Protein AF-A0A8T4RM97-F1 (afdb_monomer)

Mean predicted aligned error: 15.28 Å

Sequence (96 aa):
MTFPFFDRKAQELSLNVIIIAALGLIVLVIVVLIFMRESGDTSDTLNSCYTQAGQCYDGEFPMSCPNGTSYLYGGNCPDNTEGANQICCISLEKKN

Structure (mmCIF, N/CA/C/O backbone):
data_AF-A0A8T4RM97-F1
#
_entry.id   AF-A0A8T4RM97-F1
#
loop_
_atom_site.group_PDB
_atom_site.id
_atom_site.type_symbol
_atom_site.label_atom_id
_atom_site.label_alt_id
_atom_site.label_comp_id
_atom_site.label_asym_id
_atom_site.label_entity_id
_atom_site.label_seq_id
_atom_site.pdbx_PDB_ins_code
_atom_site.Cartn_x
_atom_site.Cartn_y
_atom_site.Cartn_z
_atom_site.occupancy
_atom_site.B_iso_or_equiv
_atom_site.auth_seq_id
_atom_site.auth_comp_id
_atom_site.auth_asym_id
_atom_site.auth_atom_id
_atom_site.pdbx_PDB_model_num
ATOM 1 N N . MET A 1 1 ? -38.802 30.349 31.477 1.00 49.12 1 MET A N 1
ATOM 2 C CA . MET A 1 1 ? -39.487 29.102 31.065 1.00 49.12 1 MET A CA 1
ATOM 3 C C . MET A 1 1 ? -39.018 28.837 29.646 1.00 49.12 1 MET A C 1
ATOM 5 O O . MET A 1 1 ? -39.199 29.716 28.827 1.00 49.12 1 MET A O 1
ATOM 9 N N . THR A 1 2 ? -38.248 27.800 29.326 1.00 38.19 2 THR A N 1
ATOM 10 C CA . THR A 1 2 ? -38.448 26.390 29.680 1.00 38.19 2 THR A CA 1
ATOM 11 C C . THR A 1 2 ? -37.116 25.649 29.492 1.00 38.19 2 THR A C 1
ATOM 13 O O . THR A 1 2 ? -36.504 25.758 28.436 1.00 38.19 2 THR A O 1
ATOM 16 N N . PHE A 1 3 ? -36.657 24.930 30.519 1.00 56.31 3 PHE A N 1
ATOM 17 C CA . PHE A 1 3 ? -35.528 23.995 30.437 1.00 56.31 3 PHE A CA 1
ATOM 18 C C . PHE A 1 3 ? -36.030 22.653 29.880 1.00 56.31 3 PHE A C 1
ATOM 20 O O . PHE A 1 3 ? -37.071 22.188 30.353 1.00 56.31 3 PHE A O 1
ATOM 27 N N . PRO A 1 4 ? -35.332 21.994 28.936 1.00 60.03 4 PRO A N 1
ATOM 28 C CA . PRO A 1 4 ? -35.694 20.644 28.538 1.00 60.03 4 PRO A CA 1
ATOM 29 C C . PRO A 1 4 ? -35.227 19.666 29.622 1.00 60.03 4 PRO A C 1
ATOM 31 O O . PRO A 1 4 ? -34.045 19.359 29.767 1.00 60.03 4 PRO A O 1
ATOM 34 N N . PHE A 1 5 ? -36.194 19.207 30.408 1.00 55.69 5 PHE A N 1
ATOM 35 C CA . PHE A 1 5 ? -36.110 18.009 31.229 1.00 55.69 5 PHE A CA 1
ATOM 36 C C . PHE A 1 5 ? -35.907 16.806 30.292 1.00 55.69 5 PHE A C 1
ATOM 38 O O . PHE A 1 5 ? -36.832 16.394 29.596 1.00 55.69 5 PHE A O 1
ATOM 45 N N . PHE A 1 6 ? -34.689 16.267 30.241 1.00 58.66 6 PHE A N 1
ATOM 46 C CA . PHE A 1 6 ? -34.430 14.959 29.643 1.00 58.66 6 PHE A CA 1
ATOM 47 C C . PHE A 1 6 ? -34.803 13.900 30.687 1.00 58.66 6 PHE A C 1
ATOM 49 O O . PHE A 1 6 ? -34.156 13.773 31.728 1.00 58.66 6 PHE A O 1
ATOM 56 N N . ASP A 1 7 ? -35.914 13.213 30.442 1.00 55.03 7 ASP A N 1
ATOM 57 C CA . ASP A 1 7 ? -36.536 12.263 31.359 1.00 55.03 7 ASP A CA 1
ATOM 58 C C . ASP A 1 7 ? -35.610 11.064 31.638 1.00 55.03 7 ASP A C 1
ATOM 60 O O . ASP A 1 7 ? -35.165 10.345 30.740 1.00 55.03 7 ASP A O 1
ATOM 64 N N . ARG A 1 8 ? -35.316 10.836 32.919 1.00 56.09 8 ARG A N 1
ATOM 65 C CA . ARG A 1 8 ? -34.364 9.841 33.437 1.00 56.09 8 ARG A CA 1
ATOM 66 C C . ARG A 1 8 ? -34.951 8.417 33.468 1.00 56.09 8 ARG A C 1
ATOM 68 O O . ARG A 1 8 ? -34.803 7.710 34.462 1.00 56.09 8 ARG A O 1
ATOM 75 N N . LYS A 1 9 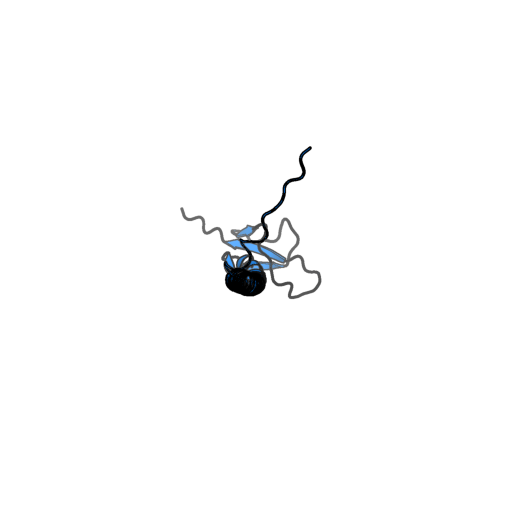? -35.653 8.008 32.404 1.00 51.62 9 LYS A N 1
ATOM 76 C CA . LYS A 1 9 ? -36.347 6.703 32.298 1.00 51.62 9 LYS A CA 1
ATOM 77 C C . LYS A 1 9 ? -36.032 5.897 31.028 1.00 51.62 9 LYS A C 1
ATOM 79 O O . LYS A 1 9 ? -36.628 4.850 30.814 1.00 51.62 9 LYS A O 1
ATOM 84 N N . ALA A 1 10 ? -35.049 6.320 30.231 1.00 56.06 10 ALA A N 1
ATOM 85 C CA . ALA A 1 10 ? -34.541 5.578 29.067 1.00 56.06 10 ALA A CA 1
ATOM 86 C C . ALA A 1 10 ? -33.185 4.874 29.325 1.00 56.06 10 ALA A C 1
ATOM 88 O O . ALA A 1 10 ? -32.458 4.561 28.389 1.00 56.06 10 ALA A O 1
ATOM 89 N N . GLN A 1 11 ? -32.810 4.651 30.591 1.00 53.62 11 GLN A N 1
ATOM 90 C CA . GLN A 1 11 ? -31.449 4.252 30.990 1.00 53.62 11 GLN A CA 1
ATOM 91 C C . GLN A 1 11 ? -31.235 2.729 31.133 1.00 53.62 11 GLN A C 1
ATOM 93 O O . GLN A 1 11 ? -30.230 2.309 31.691 1.00 53.62 11 GLN A O 1
ATOM 98 N N . GLU A 1 12 ? -32.145 1.887 30.635 1.00 58.47 12 GLU A N 1
ATOM 99 C CA . GLU A 1 12 ? -31.980 0.418 30.686 1.00 58.47 12 GLU A CA 1
ATOM 100 C C . GLU A 1 12 ? -32.021 -0.263 29.312 1.00 58.47 12 GLU A C 1
ATOM 102 O O . GLU A 1 12 ? -31.689 -1.440 29.193 1.00 58.47 12 GLU A O 1
ATOM 107 N N . LEU A 1 13 ? -32.288 0.487 28.235 1.00 57.47 13 LEU A N 1
ATOM 108 C CA . LEU A 1 13 ? -32.126 0.025 26.850 1.00 57.47 13 LEU A CA 1
ATOM 109 C C . LEU A 1 13 ? -30.660 0.089 26.387 1.00 57.47 13 LEU A C 1
ATOM 111 O O . LEU A 1 13 ? -30.325 0.515 25.289 1.00 57.47 13 LEU A O 1
ATOM 115 N N . SER A 1 14 ? -29.808 -0.515 27.213 1.00 63.09 14 SER A N 1
ATOM 116 C CA . SER A 1 14 ? -28.626 -1.271 26.807 1.00 63.09 14 SER A CA 1
ATOM 117 C C . SER A 1 14 ? -27.281 -0.541 26.778 1.00 63.09 14 SER A C 1
ATOM 119 O O . SER A 1 14 ? -26.669 -0.268 25.746 1.00 63.09 14 SER A O 1
ATOM 121 N N . LEU A 1 15 ? -26.706 -0.442 27.977 1.00 82.12 15 LEU A N 1
ATOM 122 C CA . LEU A 1 15 ? -25.253 -0.476 28.170 1.00 82.12 15 LEU A CA 1
ATOM 123 C C . LEU A 1 15 ? -24.608 -1.573 27.280 1.00 82.12 15 LEU A C 1
ATOM 125 O O . LEU A 1 15 ? -23.577 -1.338 26.657 1.00 82.12 15 LEU A O 1
ATOM 129 N N . ASN A 1 16 ? -25.285 -2.717 27.099 1.00 86.56 16 ASN A N 1
ATOM 130 C CA . ASN A 1 16 ? -24.875 -3.774 26.168 1.00 86.56 16 ASN A CA 1
ATOM 131 C C . ASN A 1 16 ? -24.756 -3.334 24.698 1.00 86.56 16 ASN A C 1
ATOM 133 O O . ASN A 1 16 ? -23.796 -3.739 24.052 1.00 86.56 16 ASN A O 1
ATOM 137 N N . VAL A 1 17 ? -25.657 -2.514 24.143 1.00 90.12 17 VAL A N 1
ATOM 138 C CA . VAL A 1 17 ? -25.513 -2.065 22.741 1.00 90.12 17 VAL A CA 1
ATOM 139 C C . VAL A 1 17 ? -24.331 -1.121 22.596 1.00 90.12 17 VAL A C 1
ATOM 141 O O . VAL A 1 17 ? -23.604 -1.222 21.614 1.00 90.12 17 VAL A O 1
ATOM 144 N N . ILE A 1 18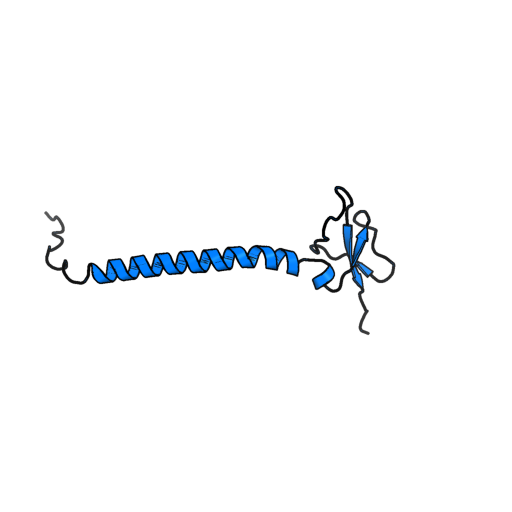 ? -24.080 -0.264 23.589 1.00 90.25 18 ILE A N 1
ATOM 145 C CA . ILE A 1 18 ? -22.894 0.603 23.595 1.00 90.25 18 ILE A CA 1
ATOM 146 C C . ILE A 1 18 ? -21.617 -0.251 23.614 1.00 90.25 18 ILE A C 1
ATOM 148 O O . ILE A 1 18 ? -20.697 0.015 22.843 1.00 90.25 18 ILE A O 1
ATOM 152 N N . ILE A 1 19 ? -21.579 -1.313 24.430 1.00 93.75 19 ILE A N 1
ATOM 153 C CA . ILE A 1 19 ? -20.451 -2.257 24.467 1.00 93.75 19 ILE A CA 1
ATOM 154 C C . ILE A 1 19 ? -20.272 -2.951 23.112 1.00 93.75 19 ILE A C 1
ATOM 156 O O . ILE A 1 19 ? -19.163 -2.983 22.586 1.00 93.75 19 ILE A O 1
ATOM 160 N N . ILE A 1 20 ? -21.346 -3.485 22.523 1.00 93.81 20 ILE A N 1
ATOM 161 C CA . ILE A 1 20 ? -21.279 -4.202 21.241 1.00 93.81 20 ILE A CA 1
ATOM 162 C C . ILE A 1 20 ? -20.838 -3.257 20.114 1.00 93.81 20 ILE A C 1
ATOM 164 O O . ILE A 1 20 ? -20.000 -3.634 19.296 1.00 93.81 20 ILE A O 1
ATOM 168 N N . ALA A 1 21 ? -21.337 -2.018 20.097 1.00 94.19 21 ALA A N 1
ATOM 169 C CA . ALA A 1 21 ? -20.925 -1.000 19.135 1.00 94.19 21 ALA A CA 1
ATOM 170 C C . ALA A 1 21 ? -19.439 -0.635 19.289 1.00 94.19 21 ALA A C 1
ATOM 172 O O . ALA A 1 21 ? -18.723 -0.552 18.292 1.00 94.19 21 ALA A O 1
ATOM 173 N N . ALA A 1 22 ? -18.955 -0.478 20.527 1.00 96.00 22 ALA A N 1
ATOM 174 C CA . ALA A 1 22 ? -17.548 -0.196 20.802 1.00 96.00 22 ALA A CA 1
ATOM 175 C C . ALA A 1 22 ? -16.632 -1.357 20.377 1.00 96.00 22 ALA A C 1
ATOM 177 O O . ALA A 1 22 ? -15.617 -1.130 19.718 1.00 96.00 22 ALA A O 1
ATOM 178 N N . LEU A 1 23 ? -17.008 -2.602 20.690 1.00 96.69 23 LEU A N 1
ATOM 179 C CA . LEU A 1 23 ? -16.265 -3.793 20.266 1.00 96.69 23 LEU A CA 1
ATOM 180 C C . LEU A 1 23 ? -16.250 -3.940 18.739 1.00 96.69 23 LEU A C 1
ATOM 182 O O . LEU A 1 23 ? -15.198 -4.211 18.163 1.00 96.69 23 LEU A O 1
ATOM 186 N N . GLY A 1 24 ? -17.385 -3.703 18.075 1.00 97.62 24 GLY A N 1
ATOM 187 C CA . GLY A 1 24 ? -17.477 -3.733 16.615 1.00 97.62 24 GLY A CA 1
ATOM 188 C C . GLY A 1 24 ? -16.572 -2.695 15.947 1.00 97.62 24 GLY A C 1
ATOM 189 O O . GLY A 1 24 ? -15.880 -3.011 14.979 1.00 97.62 24 GLY A O 1
ATOM 190 N N . LEU A 1 25 ? -16.513 -1.481 16.502 1.00 97.06 25 LEU A N 1
ATOM 191 C CA . LEU A 1 25 ? -15.649 -0.416 15.993 1.00 97.06 25 LEU A CA 1
ATOM 192 C C . LEU A 1 25 ? -14.164 -0.788 16.131 1.00 97.06 25 LEU A C 1
ATOM 194 O O . LEU A 1 25 ? -13.408 -0.625 15.175 1.00 97.06 25 LEU A O 1
ATOM 198 N N . ILE A 1 26 ? -13.751 -1.356 17.270 1.00 97.56 26 ILE A N 1
ATOM 199 C CA . ILE A 1 26 ? -12.362 -1.79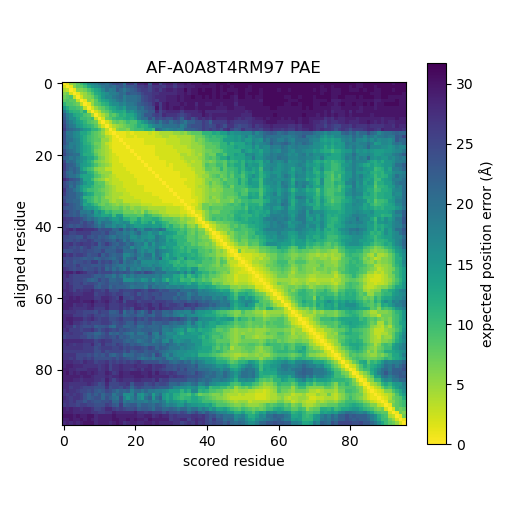8 17.489 1.00 97.56 26 ILE A CA 1
ATOM 200 C C . ILE A 1 26 ? -11.950 -2.858 16.462 1.00 97.56 26 ILE A C 1
ATOM 202 O O . ILE A 1 26 ? -10.888 -2.741 15.850 1.00 97.56 26 ILE A O 1
ATOM 206 N N . VAL A 1 27 ? -12.791 -3.874 16.240 1.00 97.31 27 VAL A N 1
ATOM 207 C CA . VAL A 1 27 ? -12.497 -4.936 15.266 1.00 97.31 27 VAL A CA 1
ATOM 208 C C . VAL A 1 27 ? -12.375 -4.361 13.855 1.00 97.31 27 VAL A C 1
ATOM 210 O O . VAL A 1 27 ? -11.433 -4.702 13.143 1.00 97.31 27 VAL A O 1
ATOM 213 N N . LEU A 1 28 ? -13.267 -3.444 13.467 1.00 96.62 28 LEU A N 1
ATOM 214 C CA . LEU A 1 28 ? -13.209 -2.785 12.161 1.00 96.62 28 LEU A CA 1
ATOM 215 C C . LEU A 1 28 ? -11.889 -2.032 11.966 1.00 96.62 28 LEU A C 1
ATOM 217 O O . LEU A 1 28 ? -11.255 -2.179 10.923 1.00 96.62 28 LEU A O 1
ATOM 221 N N . VAL A 1 29 ? -11.441 -1.275 12.973 1.00 96.69 29 VAL A N 1
ATOM 222 C CA . VAL A 1 29 ? -10.158 -0.555 12.914 1.00 96.69 29 VAL A CA 1
ATOM 223 C C . VAL A 1 29 ? -8.994 -1.525 12.718 1.00 96.69 29 VAL A C 1
ATOM 225 O O . VAL A 1 29 ? -8.142 -1.284 11.867 1.00 96.69 29 VAL A O 1
ATOM 228 N N . ILE A 1 30 ? -8.966 -2.642 13.449 1.00 96.31 30 ILE A N 1
ATOM 229 C CA . ILE A 1 30 ? -7.902 -3.649 13.319 1.00 96.31 30 ILE A CA 1
ATOM 230 C C . ILE A 1 30 ? -7.879 -4.240 11.903 1.00 96.31 30 ILE A C 1
ATOM 232 O O . ILE A 1 30 ? -6.812 -4.335 11.301 1.00 96.31 30 ILE A O 1
ATOM 236 N N . VAL A 1 31 ? -9.043 -4.589 11.350 1.00 95.19 31 VAL A N 1
ATOM 237 C CA . VAL A 1 31 ? -9.156 -5.139 9.990 1.00 95.19 31 VAL A CA 1
ATOM 238 C C . VAL A 1 31 ? -8.654 -4.138 8.947 1.00 95.19 31 VAL A C 1
ATOM 240 O O . VAL A 1 31 ? -7.867 -4.503 8.075 1.00 95.19 31 VAL A O 1
ATOM 243 N N . VAL A 1 32 ? -9.041 -2.864 9.064 1.00 93.81 32 VAL A N 1
ATOM 244 C CA . VAL A 1 32 ? -8.560 -1.799 8.169 1.00 93.81 32 VAL A CA 1
ATOM 245 C C . VAL A 1 32 ? -7.041 -1.644 8.262 1.00 93.81 32 VAL A C 1
ATOM 247 O O . VAL A 1 32 ? -6.381 -1.550 7.231 1.00 93.81 32 VAL A O 1
ATOM 250 N N . LEU A 1 33 ? -6.467 -1.671 9.468 1.00 91.81 33 LEU A N 1
ATOM 251 C CA . LEU A 1 33 ? -5.017 -1.561 9.654 1.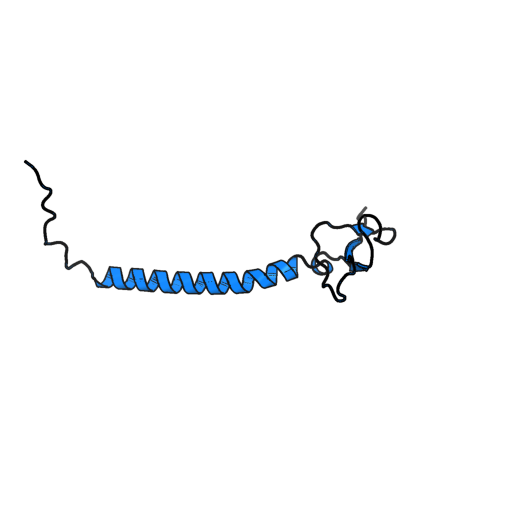00 91.81 33 LEU A CA 1
ATOM 252 C C . LEU A 1 33 ? -4.247 -2.744 9.052 1.00 91.81 33 LEU A C 1
ATOM 254 O O . LEU A 1 33 ? -3.157 -2.541 8.520 1.00 91.81 33 LEU A O 1
ATOM 258 N N . ILE A 1 34 ? -4.792 -3.963 9.115 1.00 90.19 34 ILE A N 1
ATOM 259 C CA . ILE A 1 34 ? -4.183 -5.141 8.476 1.00 90.19 34 ILE A CA 1
ATOM 260 C C . ILE A 1 34 ? -4.181 -4.964 6.954 1.00 90.19 34 ILE A C 1
ATOM 262 O O . ILE A 1 34 ? -3.127 -5.074 6.330 1.00 90.19 34 ILE A O 1
ATOM 266 N N . PHE A 1 35 ? -5.324 -4.603 6.364 1.00 87.31 35 PHE A N 1
ATOM 267 C CA . PHE A 1 35 ? 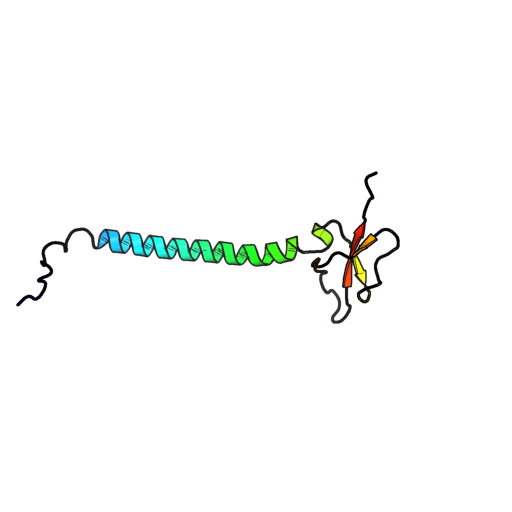-5.412 -4.399 4.916 1.00 87.31 35 PHE A CA 1
ATOM 268 C C . PHE A 1 35 ? -4.558 -3.228 4.422 1.00 87.31 35 PHE A C 1
ATOM 270 O O . PHE A 1 35 ? -3.954 -3.323 3.354 1.00 87.31 35 PHE A O 1
ATOM 277 N N . MET A 1 36 ? -4.454 -2.143 5.196 1.00 83.75 36 MET A N 1
ATOM 278 C CA . MET A 1 36 ? -3.574 -1.019 4.865 1.00 83.75 36 MET A CA 1
ATOM 279 C C . MET A 1 36 ? -2.097 -1.424 4.841 1.00 83.75 36 MET A C 1
ATOM 281 O O . MET A 1 36 ? -1.358 -0.934 3.991 1.00 83.75 36 MET A O 1
ATOM 285 N N . ARG A 1 37 ? -1.663 -2.322 5.736 1.00 76.69 37 ARG A N 1
ATOM 286 C CA . ARG A 1 37 ? -0.275 -2.810 5.757 1.00 76.69 37 ARG A CA 1
ATOM 287 C C . ARG A 1 37 ? 0.063 -3.655 4.533 1.00 76.69 37 ARG A C 1
ATOM 289 O O . ARG A 1 37 ? 1.116 -3.454 3.948 1.00 76.69 37 ARG A O 1
ATOM 296 N N . GLU A 1 38 ? -0.829 -4.554 4.131 1.00 71.69 38 GLU A N 1
ATOM 297 C CA . GLU A 1 38 ? -0.592 -5.445 2.985 1.00 71.69 38 GLU A CA 1
ATOM 298 C C . GLU A 1 38 ? -0.724 -4.724 1.628 1.00 71.69 38 GLU A C 1
ATOM 300 O O . GLU A 1 38 ? -0.035 -5.048 0.658 1.00 71.69 38 GLU A O 1
ATOM 305 N N . SER A 1 39 ? -1.570 -3.690 1.562 1.00 62.59 39 SER A N 1
ATOM 306 C CA . SER A 1 39 ? -1.769 -2.910 0.333 1.00 62.59 39 SER A CA 1
ATOM 307 C C . SER A 1 39 ? -0.547 -2.065 -0.049 1.00 62.59 39 SER A C 1
ATOM 309 O O . SER A 1 39 ? -0.338 -1.840 -1.238 1.00 62.59 39 SER A O 1
ATOM 311 N N . GLY A 1 40 ? 0.264 -1.628 0.925 1.00 62.75 40 GLY A N 1
ATOM 312 C CA . GLY A 1 40 ? 1.475 -0.835 0.672 1.00 62.75 40 GLY A CA 1
ATOM 313 C C . GLY A 1 40 ? 2.519 -1.590 -0.157 1.00 62.75 40 GLY A C 1
ATOM 314 O O . GLY A 1 40 ? 2.902 -1.128 -1.229 1.00 62.75 40 GLY A O 1
ATOM 315 N N . ASP A 1 41 ? 2.885 -2.804 0.265 1.00 59.97 41 ASP A N 1
ATOM 316 C CA . ASP A 1 41 ? 3.872 -3.637 -0.449 1.00 59.97 41 ASP A CA 1
ATOM 317 C C . ASP A 1 41 ? 3.374 -4.099 -1.829 1.00 59.97 41 ASP A C 1
ATOM 319 O O . ASP A 1 41 ? 4.142 -4.240 -2.788 1.00 59.97 41 ASP A O 1
ATOM 323 N N . THR A 1 42 ? 2.063 -4.317 -1.965 1.00 57.22 42 THR A N 1
ATOM 324 C CA . THR A 1 42 ? 1.481 -4.759 -3.237 1.00 57.22 42 THR A CA 1
ATOM 325 C C . THR A 1 42 ? 1.495 -3.635 -4.275 1.00 57.22 42 THR A C 1
ATOM 327 O O . THR A 1 42 ? 1.758 -3.903 -5.446 1.00 57.22 42 THR A O 1
ATOM 330 N N . SER A 1 43 ? 1.270 -2.373 -3.882 1.00 58.75 43 SER A N 1
ATOM 331 C CA . SER A 1 43 ? 1.345 -1.244 -4.822 1.00 58.75 43 SER A CA 1
ATOM 332 C C . SER A 1 43 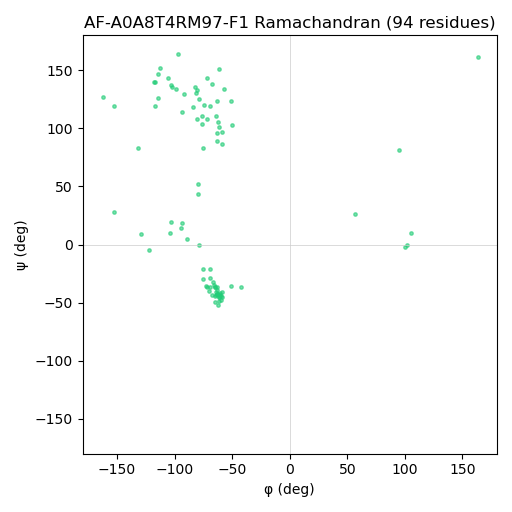? 2.750 -1.006 -5.374 1.00 58.75 43 SER A C 1
ATOM 334 O O . SER A 1 43 ? 2.880 -0.679 -6.554 1.00 58.75 43 SER A O 1
ATOM 336 N N . ASP A 1 44 ? 3.786 -1.231 -4.566 1.00 60.94 44 ASP A N 1
ATOM 337 C CA . ASP A 1 44 ? 5.175 -1.117 -5.019 1.00 60.94 44 ASP A CA 1
ATOM 338 C C . ASP A 1 44 ? 5.564 -2.291 -5.927 1.00 60.94 44 ASP A C 1
ATOM 340 O O . ASP A 1 44 ? 6.238 -2.110 -6.943 1.00 60.94 44 ASP A O 1
ATOM 344 N N . THR A 1 45 ? 5.046 -3.489 -5.641 1.00 60.12 45 THR A N 1
ATOM 345 C CA . THR A 1 45 ? 5.266 -4.666 -6.493 1.00 60.12 45 THR A CA 1
ATOM 346 C C . THR A 1 45 ? 4.525 -4.550 -7.833 1.00 60.12 45 THR A C 1
ATOM 348 O O . THR A 1 45 ? 5.093 -4.887 -8.871 1.00 60.12 45 THR A O 1
ATOM 351 N N . LEU A 1 46 ? 3.289 -4.032 -7.846 1.00 59.47 46 LEU A N 1
ATOM 352 C CA . LEU A 1 46 ? 2.472 -3.836 -9.058 1.00 59.47 46 LEU A CA 1
ATOM 353 C C . LEU A 1 46 ? 2.904 -2.638 -9.919 1.00 59.47 46 LEU A C 1
ATOM 355 O O . LEU A 1 46 ? 2.571 -2.589 -11.101 1.00 59.47 46 LEU A O 1
ATOM 359 N N . ASN A 1 47 ? 3.623 -1.669 -9.347 1.00 64.81 47 ASN A N 1
ATOM 360 C CA . ASN A 1 47 ? 4.283 -0.611 -10.117 1.00 64.81 47 ASN A CA 1
ATOM 361 C C . ASN A 1 47 ? 5.703 -0.990 -10.538 1.00 64.81 47 ASN A C 1
ATOM 363 O O . ASN A 1 47 ? 6.401 -0.171 -11.133 1.00 64.81 47 ASN A O 1
ATOM 367 N N . SER A 1 48 ? 6.159 -2.214 -10.264 1.00 70.81 48 SER A N 1
ATOM 368 C CA . SER A 1 48 ? 7.475 -2.632 -10.734 1.00 70.81 48 SER A CA 1
ATOM 369 C C . SER A 1 48 ? 7.481 -2.746 -12.260 1.00 70.81 48 SER A C 1
ATOM 371 O O . SER A 1 48 ? 6.553 -3.295 -12.864 1.00 70.81 48 SER A O 1
ATOM 373 N N . CYS A 1 49 ? 8.553 -2.274 -12.896 1.00 73.44 49 CYS A N 1
ATOM 374 C CA . CYS A 1 49 ? 8.723 -2.352 -14.350 1.00 73.44 49 CYS A CA 1
ATOM 375 C C . CYS A 1 49 ? 8.491 -3.774 -14.903 1.00 73.44 49 CYS A C 1
ATOM 377 O O . CYS A 1 49 ? 7.887 -3.965 -15.960 1.00 73.44 49 CYS A O 1
ATOM 379 N N . TYR A 1 50 ? 8.892 -4.783 -14.127 1.00 72.06 50 TYR A N 1
ATOM 380 C CA . TYR A 1 50 ? 8.732 -6.200 -14.444 1.00 72.06 50 TYR A CA 1
ATOM 381 C C . TYR A 1 50 ? 7.266 -6.641 -14.549 1.00 72.06 50 TYR A C 1
ATOM 383 O O . TYR A 1 50 ? 6.922 -7.419 -15.439 1.00 72.06 50 TYR A O 1
ATOM 391 N N . THR A 1 51 ? 6.381 -6.132 -13.684 1.00 72.12 51 THR A N 1
ATOM 392 C CA . THR A 1 51 ? 4.942 -6.462 -13.745 1.00 72.12 51 THR A CA 1
ATOM 393 C C . THR A 1 51 ? 4.236 -5.869 -14.960 1.00 72.12 51 THR A C 1
ATOM 395 O O . THR A 1 51 ? 3.214 -6.394 -15.394 1.00 72.12 51 THR A O 1
ATOM 398 N N . GLN A 1 52 ? 4.811 -4.830 -15.564 1.00 71.56 52 GLN A N 1
ATOM 399 C CA . GLN A 1 52 ? 4.294 -4.184 -16.770 1.00 71.56 52 GLN A CA 1
ATOM 400 C C . GLN A 1 52 ? 4.911 -4.757 -18.058 1.00 71.56 52 GLN A C 1
ATOM 402 O O . GLN A 1 52 ? 4.859 -4.118 -19.107 1.00 71.56 52 GLN A O 1
ATOM 407 N N . ALA A 1 53 ? 5.499 -5.960 -17.983 1.00 74.62 53 ALA A N 1
ATOM 408 C CA . ALA A 1 53 ? 6.242 -6.601 -19.071 1.00 74.62 53 ALA A CA 1
ATOM 409 C C . ALA A 1 53 ? 7.415 -5.749 -19.603 1.00 74.62 53 ALA A C 1
ATOM 411 O O . ALA A 1 53 ? 7.819 -5.877 -20.762 1.00 74.62 53 ALA A O 1
ATOM 412 N N . GLY A 1 54 ? 7.955 -4.871 -18.754 1.00 76.25 54 GLY A N 1
ATOM 413 C CA . GLY A 1 54 ? 9.121 -4.050 -19.039 1.00 76.25 54 GLY A CA 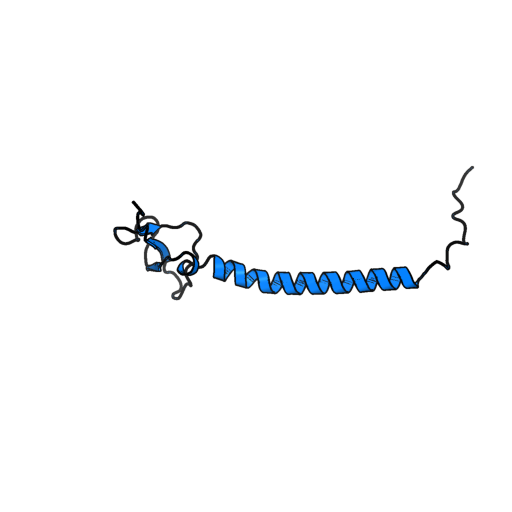1
ATOM 414 C C . GLY A 1 54 ? 10.412 -4.650 -18.494 1.00 76.25 54 GLY A C 1
ATOM 415 O O . GLY A 1 54 ? 10.413 -5.538 -17.640 1.00 76.25 54 GLY A O 1
ATOM 416 N N . GLN A 1 55 ? 11.529 -4.142 -19.002 1.00 80.12 55 GLN A N 1
ATOM 417 C CA . GLN A 1 55 ? 12.864 -4.399 -18.478 1.00 80.12 55 GLN A CA 1
ATOM 418 C C . GLN A 1 55 ? 13.479 -3.085 -18.001 1.00 80.12 55 GLN A C 1
ATOM 420 O O . GLN A 1 55 ? 13.323 -2.039 -18.638 1.00 80.12 55 GLN A O 1
ATOM 425 N N . CYS A 1 56 ? 14.166 -3.153 -16.865 1.00 77.31 56 CYS A N 1
ATOM 426 C CA . CYS A 1 56 ? 14.939 -2.042 -16.333 1.00 77.31 56 CYS A CA 1
ATOM 427 C C . CYS A 1 56 ? 16.265 -1.955 -17.079 1.00 77.31 56 CYS A C 1
ATOM 429 O O . CYS A 1 56 ? 17.005 -2.939 -17.138 1.00 77.31 56 CYS A O 1
ATOM 431 N N . TYR A 1 57 ? 16.555 -0.783 -17.633 1.00 76.38 57 TYR A N 1
ATOM 432 C CA . TYR A 1 57 ? 17.842 -0.486 -18.248 1.00 76.38 57 TYR A CA 1
ATOM 433 C C . TYR A 1 57 ? 18.520 0.645 -17.489 1.00 76.38 57 TYR A C 1
ATOM 435 O O . TYR A 1 57 ? 17.872 1.619 -17.097 1.00 76.38 57 TYR A O 1
ATOM 443 N N . ASP A 1 58 ? 19.831 0.515 -17.302 1.00 72.25 58 ASP A N 1
ATOM 444 C CA . ASP A 1 58 ? 20.656 1.593 -16.775 1.00 72.25 58 ASP A CA 1
ATOM 445 C C . ASP A 1 58 ? 20.741 2.711 -17.817 1.00 72.25 58 ASP A C 1
ATOM 447 O O . ASP A 1 58 ? 21.245 2.499 -18.926 1.00 72.25 58 ASP A O 1
ATOM 451 N N . GLY A 1 59 ? 20.266 3.906 -17.466 1.00 65.31 59 GLY A N 1
ATOM 452 C CA . GLY A 1 59 ? 20.534 5.085 -18.270 1.00 65.31 59 GLY A CA 1
ATOM 453 C C . GLY A 1 59 ? 19.638 6.289 -17.998 1.00 65.31 59 GLY A C 1
ATOM 454 O O . GLY A 1 59 ? 18.573 6.212 -17.395 1.00 65.31 59 GLY A O 1
ATOM 455 N N . GLU A 1 60 ? 20.109 7.453 -18.429 1.00 62.94 60 GLU A N 1
ATOM 456 C CA . GLU A 1 60 ? 19.515 8.732 -18.057 1.00 62.94 60 GLU A CA 1
ATOM 457 C C . GLU A 1 60 ? 18.279 9.055 -18.912 1.00 62.94 60 GLU A C 1
ATOM 459 O O . GLU A 1 60 ? 18.288 8.996 -20.149 1.00 62.94 60 GLU A O 1
ATOM 464 N N . PHE A 1 61 ? 17.185 9.422 -18.241 1.00 57.31 61 PHE A N 1
ATOM 465 C CA . PHE A 1 61 ? 16.004 9.971 -18.899 1.00 57.31 61 PHE A CA 1
ATOM 466 C C . PHE A 1 61 ? 16.407 11.218 -19.714 1.00 57.31 61 PHE A C 1
ATOM 468 O O . PHE A 1 61 ? 17.107 12.069 -19.165 1.00 57.31 61 PHE A O 1
ATOM 475 N N . PRO A 1 62 ? 15.978 11.402 -20.983 1.00 57.84 62 PRO A N 1
ATOM 476 C CA . PRO A 1 62 ? 14.922 10.694 -21.722 1.00 57.84 62 PRO A CA 1
ATOM 477 C C . PRO A 1 62 ? 15.392 9.658 -22.771 1.00 57.84 62 PRO A C 1
ATOM 479 O O . PRO A 1 62 ? 14.574 9.202 -23.570 1.00 57.84 62 PRO A O 1
ATOM 482 N N . MET A 1 63 ? 16.678 9.296 -22.839 1.00 61.75 63 MET A N 1
ATOM 483 C CA . MET A 1 63 ? 17.217 8.448 -23.919 1.00 61.75 63 MET A CA 1
ATOM 484 C C . MET A 1 63 ? 18.070 7.303 -23.372 1.00 61.75 63 MET A C 1
ATOM 486 O O . MET A 1 63 ? 19.292 7.403 -23.364 1.00 61.75 63 MET A O 1
ATOM 490 N N . SER A 1 64 ? 17.462 6.188 -22.958 1.00 65.44 64 SER A N 1
ATOM 491 C CA . SER A 1 64 ? 18.217 4.947 -22.674 1.00 65.44 64 SER A CA 1
ATOM 492 C C . SER A 1 64 ? 17.413 3.649 -22.858 1.00 65.44 64 SER A C 1
ATOM 494 O O . SER A 1 64 ? 17.689 2.648 -22.210 1.00 65.44 64 SER A O 1
ATOM 496 N N . CYS A 1 65 ? 16.403 3.642 -23.735 1.00 71.38 65 CYS A N 1
ATOM 497 C CA . CYS A 1 65 ? 15.689 2.414 -24.098 1.00 71.38 65 CYS A CA 1
ATOM 498 C C . CYS A 1 65 ? 16.230 1.864 -25.430 1.00 71.38 65 CYS A C 1
ATOM 500 O O . CYS A 1 65 ? 16.399 2.644 -26.373 1.00 71.38 65 CYS A O 1
ATOM 502 N N . PRO A 1 66 ? 16.514 0.553 -25.552 1.00 74.31 66 PRO A N 1
ATOM 503 C CA . PRO A 1 66 ? 16.984 -0.032 -26.805 1.00 74.31 66 PRO A CA 1
ATOM 504 C C . PRO A 1 66 ? 15.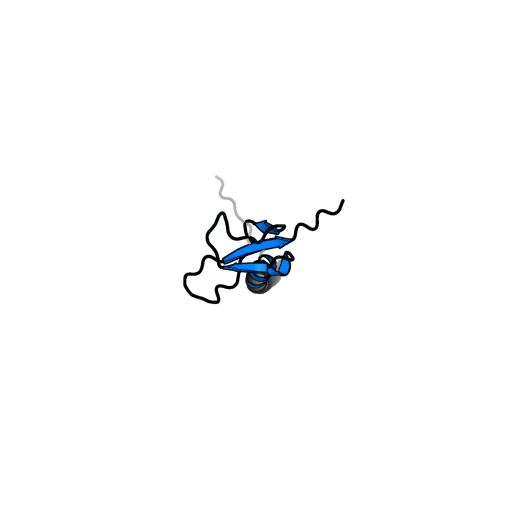953 0.121 -27.937 1.00 74.31 66 PRO A C 1
ATOM 506 O O . PRO A 1 66 ? 14.741 0.165 -27.707 1.00 74.31 66 PRO A O 1
ATOM 509 N N . ASN A 1 67 ? 16.439 0.194 -29.182 1.00 71.00 67 ASN A N 1
ATOM 510 C CA . ASN A 1 67 ? 15.606 0.386 -30.375 1.00 71.00 67 ASN A CA 1
ATOM 511 C C . ASN A 1 67 ? 14.443 -0.623 -30.431 1.00 71.00 67 ASN A C 1
ATOM 513 O O . ASN A 1 67 ? 14.670 -1.830 -30.428 1.00 71.00 67 ASN A O 1
ATOM 517 N N . GLY A 1 68 ? 13.206 -0.121 -30.522 1.00 66.94 68 GLY A N 1
ATOM 518 C CA . GLY A 1 68 ? 11.982 -0.939 -30.540 1.00 66.94 68 GLY A CA 1
ATOM 519 C C . GLY A 1 68 ? 11.242 -1.021 -29.199 1.00 66.94 68 GLY A C 1
ATOM 520 O O . GLY A 1 68 ? 10.163 -1.604 -29.138 1.00 66.94 68 GLY A O 1
ATOM 521 N N . THR A 1 69 ? 11.773 -0.396 -28.146 1.00 72.81 69 THR A N 1
ATOM 522 C CA . THR A 1 69 ? 11.118 -0.285 -26.835 1.00 72.81 69 THR A CA 1
ATOM 523 C C . THR A 1 69 ? 10.728 1.167 -26.538 1.00 72.81 69 THR A C 1
ATOM 525 O O . THR A 1 69 ? 11.319 2.102 -27.079 1.00 72.81 69 THR A O 1
ATOM 528 N N . SER A 1 70 ? 9.684 1.377 -25.735 1.00 74.56 70 SER A N 1
ATOM 529 C CA . SER A 1 70 ? 9.247 2.707 -25.279 1.00 74.56 70 SER A CA 1
ATOM 530 C C . SER A 1 70 ? 9.426 2.843 -23.777 1.00 74.56 70 SER A C 1
ATOM 532 O O . SER A 1 70 ? 9.276 1.866 -23.046 1.00 74.56 70 SER A O 1
ATOM 534 N N . TYR A 1 71 ? 9.740 4.054 -23.321 1.00 73.31 71 TYR A N 1
ATOM 535 C CA . TYR A 1 71 ? 9.825 4.340 -21.894 1.00 73.31 71 TYR A CA 1
ATOM 536 C C . TYR A 1 71 ? 8.420 4.363 -21.281 1.00 73.31 71 TYR A C 1
ATOM 538 O O . TYR A 1 71 ? 7.467 4.837 -21.907 1.00 73.31 71 TYR A O 1
ATOM 546 N N . LEU A 1 72 ? 8.296 3.873 -20.051 1.00 70.38 72 LEU A N 1
ATOM 547 C CA . LEU A 1 72 ? 7.047 3.901 -19.298 1.00 70.38 72 LEU A CA 1
ATOM 548 C C . LEU A 1 72 ? 7.222 4.767 -18.046 1.00 70.38 72 LEU A C 1
ATOM 550 O O . LEU A 1 72 ? 8.071 4.503 -17.197 1.00 70.38 72 LEU A O 1
ATOM 5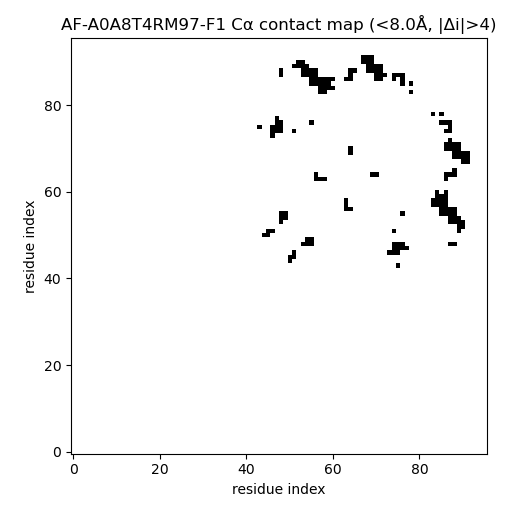54 N N . TYR A 1 73 ? 6.426 5.833 -17.949 1.00 64.50 73 TYR A N 1
ATOM 555 C CA . TYR A 1 73 ? 6.413 6.713 -16.781 1.00 64.50 73 TYR A CA 1
ATOM 556 C C . TYR A 1 73 ? 5.708 6.034 -15.603 1.00 64.50 73 TYR A C 1
ATOM 558 O O . TYR A 1 73 ? 4.520 5.731 -15.689 1.00 64.50 73 TYR A O 1
ATOM 566 N N . GLY A 1 74 ? 6.425 5.851 -14.494 1.00 61.94 74 GLY A N 1
ATOM 567 C CA . GLY A 1 74 ? 5.874 5.303 -13.249 1.00 61.94 74 GLY A CA 1
ATOM 568 C C . GLY A 1 74 ? 6.199 3.832 -12.982 1.00 61.94 74 GLY A C 1
ATOM 569 O O . GLY A 1 74 ? 5.810 3.327 -11.935 1.00 61.94 74 GLY A O 1
ATOM 570 N N . GLY A 1 75 ? 6.927 3.157 -13.879 1.00 64.31 75 GLY A N 1
ATOM 571 C CA . GLY A 1 75 ? 7.499 1.841 -13.596 1.00 64.31 75 GLY A CA 1
ATOM 572 C C . GLY A 1 75 ? 8.720 1.984 -12.690 1.00 64.31 75 GLY A C 1
ATOM 573 O O . GLY A 1 75 ? 9.740 2.510 -13.133 1.00 64.31 75 GLY A O 1
ATOM 574 N N . ASN A 1 76 ? 8.624 1.537 -11.440 1.00 67.06 76 ASN A N 1
ATOM 575 C CA . ASN A 1 76 ? 9.741 1.577 -10.503 1.00 67.06 76 ASN A CA 1
ATOM 576 C C . ASN A 1 76 ? 10.685 0.396 -10.782 1.00 67.06 76 ASN A C 1
ATOM 578 O O . ASN A 1 76 ? 10.244 -0.747 -10.962 1.00 67.06 76 ASN A O 1
ATOM 582 N N . CYS A 1 77 ? 11.983 0.668 -10.848 1.00 71.62 77 CYS A N 1
ATOM 583 C CA . CYS A 1 77 ? 13.025 -0.347 -10.955 1.00 71.62 77 CYS A CA 1
ATOM 584 C C . CYS A 1 77 ? 13.675 -0.517 -9.580 1.00 71.62 77 CYS A C 1
ATOM 586 O O . CYS A 1 77 ? 13.914 0.486 -8.914 1.00 71.62 77 CYS A O 1
ATOM 588 N N . PRO A 1 78 ? 13.920 -1.752 -9.107 1.00 67.88 78 PRO A N 1
ATOM 589 C CA . PRO A 1 78 ? 14.619 -1.947 -7.848 1.00 67.88 78 PRO A CA 1
ATOM 590 C C . PRO A 1 78 ? 16.043 -1.401 -7.995 1.00 67.88 78 PRO A C 1
ATOM 592 O O . PRO A 1 78 ? 16.847 -1.979 -8.729 1.00 67.88 78 PRO A O 1
ATOM 595 N N . ASP A 1 79 ? 16.323 -0.292 -7.307 1.00 60.12 79 ASP A N 1
ATOM 596 C CA . ASP A 1 79 ? 17.637 0.342 -7.211 1.00 60.12 79 ASP A CA 1
ATOM 597 C C . ASP A 1 79 ? 18.644 -0.649 -6.611 1.00 60.12 79 ASP A C 1
ATOM 599 O O . ASP A 1 79 ? 18.871 -0.701 -5.404 1.00 60.12 79 ASP A O 1
ATOM 603 N N . ASN A 1 80 ? 19.256 -1.480 -7.451 1.00 58.78 80 ASN A N 1
ATOM 604 C CA . ASN A 1 80 ? 20.319 -2.386 -7.010 1.00 58.78 80 ASN A CA 1
ATOM 605 C C . ASN A 1 80 ? 21.668 -1.666 -6.856 1.00 58.78 80 ASN A C 1
ATOM 607 O O . ASN A 1 80 ? 22.655 -2.285 -6.462 1.00 58.78 80 ASN A O 1
ATOM 611 N N . THR A 1 81 ? 21.717 -0.361 -7.128 1.00 53.53 81 THR A N 1
ATOM 612 C CA . THR A 1 81 ? 22.916 0.466 -6.994 1.00 53.53 81 THR A CA 1
ATOM 613 C C . THR A 1 81 ? 22.529 1.910 -6.712 1.00 53.53 81 THR A C 1
ATOM 615 O O . THR A 1 81 ? 21.875 2.555 -7.527 1.00 53.53 81 THR A O 1
ATOM 618 N N . GLU A 1 82 ? 22.966 2.410 -5.557 1.00 51.03 82 GLU A N 1
ATOM 619 C CA . GLU A 1 82 ? 22.841 3.800 -5.122 1.00 51.03 82 GLU A CA 1
ATOM 620 C C . GLU A 1 82 ? 23.341 4.757 -6.225 1.00 51.03 82 GLU A C 1
ATOM 622 O O . GLU A 1 82 ? 24.544 4.912 -6.429 1.00 51.03 82 GLU A O 1
ATOM 627 N N . GLY A 1 83 ? 22.417 5.393 -6.956 1.00 50.44 83 GLY A N 1
ATOM 628 C CA . GLY A 1 83 ? 22.729 6.485 -7.887 1.00 50.44 83 GLY A CA 1
ATOM 629 C C . GLY A 1 83 ? 22.691 6.172 -9.387 1.00 50.44 83 GLY A C 1
ATOM 630 O O . GLY A 1 83 ? 23.092 7.033 -10.170 1.00 50.44 83 GLY A O 1
ATOM 631 N N . ALA A 1 84 ? 22.201 5.006 -9.817 1.00 53.91 84 ALA A N 1
ATOM 632 C CA . ALA A 1 84 ? 21.919 4.764 -11.234 1.00 53.91 84 ALA A CA 1
ATOM 633 C C . ALA A 1 84 ? 20.451 5.098 -11.544 1.00 53.91 84 ALA A C 1
ATOM 635 O O . ALA A 1 84 ? 19.551 4.417 -11.067 1.00 53.91 84 ALA A O 1
ATOM 636 N N . ASN A 1 85 ? 20.194 6.131 -12.356 1.00 63.12 85 ASN A N 1
ATOM 637 C CA . ASN A 1 85 ? 18.869 6.337 -12.946 1.00 63.12 85 ASN A CA 1
ATOM 638 C C . ASN A 1 85 ? 18.552 5.115 -13.822 1.00 63.12 85 ASN A C 1
ATOM 640 O O . ASN A 1 85 ? 19.085 4.990 -14.923 1.00 63.12 85 ASN A O 1
ATOM 644 N N . GLN A 1 86 ? 17.734 4.191 -13.322 1.00 70.31 86 GLN A N 1
ATOM 645 C CA . GLN A 1 86 ? 17.204 3.088 -14.115 1.00 70.31 86 GLN A CA 1
ATOM 646 C C . GLN A 1 86 ? 15.867 3.512 -14.705 1.00 70.31 86 GLN A C 1
ATOM 648 O O . GLN A 1 86 ? 14.986 3.999 -13.995 1.00 70.31 86 GLN A O 1
ATOM 653 N N . ILE A 1 87 ? 15.707 3.328 -16.011 1.00 76.25 87 ILE A N 1
ATOM 654 C CA . ILE A 1 87 ? 14.444 3.604 -16.689 1.00 76.25 87 ILE A CA 1
ATOM 655 C C . ILE A 1 87 ? 13.736 2.300 -17.047 1.00 76.25 87 ILE A C 1
ATOM 657 O O . ILE A 1 87 ? 14.361 1.307 -17.426 1.00 76.25 87 ILE A O 1
ATOM 661 N N . CYS A 1 88 ? 12.408 2.315 -16.939 1.00 77.50 88 CYS A N 1
ATOM 662 C CA . CYS A 1 88 ? 11.574 1.199 -17.353 1.00 77.50 88 CYS A CA 1
ATOM 663 C C . CYS A 1 88 ? 11.280 1.265 -18.855 1.00 77.50 88 CYS A C 1
ATOM 665 O O . CYS A 1 88 ? 10.638 2.213 -19.323 1.00 77.50 88 CYS A O 1
ATOM 667 N N . CYS A 1 89 ? 11.710 0.245 -19.599 1.00 80.44 89 CYS A N 1
ATOM 668 C CA . CYS A 1 89 ? 11.474 0.133 -21.036 1.00 80.44 89 CYS A CA 1
ATOM 669 C C . CYS A 1 89 ? 10.567 -1.059 -21.339 1.00 80.44 89 CYS A C 1
ATOM 671 O O . CYS A 1 89 ? 10.874 -2.194 -20.975 1.00 80.44 89 CYS A O 1
ATOM 673 N N . ILE A 1 90 ? 9.469 -0.817 -22.052 1.00 81.06 90 ILE A N 1
ATOM 674 C CA . ILE A 1 90 ? 8.549 -1.860 -22.513 1.00 81.06 90 ILE A CA 1
ATOM 675 C C . ILE A 1 90 ? 8.762 -2.152 -23.997 1.00 81.06 90 ILE A C 1
ATOM 677 O O . ILE A 1 90 ? 8.895 -1.237 -24.814 1.00 81.06 90 ILE A O 1
ATOM 681 N N . SER A 1 91 ? 8.759 -3.433 -24.368 1.00 75.25 91 SER A N 1
ATOM 682 C CA . SER A 1 91 ? 8.679 -3.828 -25.775 1.00 75.25 91 SER A CA 1
ATOM 683 C C . SER A 1 91 ? 7.274 -3.547 -26.281 1.00 75.25 91 SER A C 1
ATOM 685 O O . SER A 1 91 ? 6.324 -4.253 -25.944 1.00 75.25 91 SER A O 1
ATOM 687 N N . LEU A 1 92 ? 7.136 -2.519 -27.118 1.00 67.06 92 LEU A N 1
ATOM 688 C CA . LEU A 1 92 ? 5.945 -2.374 -27.936 1.00 67.06 92 LEU A CA 1
ATOM 689 C C . LEU A 1 92 ? 6.061 -3.397 -29.063 1.00 67.06 92 LEU A C 1
ATOM 691 O O . LEU A 1 92 ? 6.479 -3.071 -30.175 1.00 67.06 92 LEU A O 1
ATOM 695 N N . GLU A 1 93 ? 5.678 -4.645 -28.789 1.00 58.38 93 GLU A N 1
ATOM 696 C CA . GLU A 1 93 ? 5.210 -5.497 -29.874 1.00 58.38 93 GLU A CA 1
ATOM 697 C C . GLU A 1 93 ? 4.008 -4.780 -30.482 1.00 58.38 93 GLU A C 1
ATOM 699 O O . GLU A 1 93 ? 2.891 -4.788 -29.962 1.00 58.38 93 GLU A O 1
ATOM 704 N N . LYS A 1 94 ? 4.279 -4.057 -31.568 1.00 50.28 94 LYS A N 1
ATOM 705 C CA . LYS A 1 94 ? 3.282 -3.425 -32.408 1.00 50.28 94 LYS A CA 1
ATOM 706 C C . LYS A 1 94 ? 2.446 -4.556 -32.990 1.00 50.28 94 LYS A C 1
ATOM 708 O O . LYS A 1 94 ? 2.784 -5.102 -34.037 1.00 50.28 94 LYS A O 1
ATOM 713 N N . LYS A 1 95 ? 1.390 -4.937 -32.273 1.00 47.72 95 LYS A N 1
ATOM 714 C CA . LYS A 1 95 ? 0.368 -5.855 -32.758 1.00 47.72 95 LYS A CA 1
ATOM 715 C C . LYS A 1 95 ? -0.288 -5.161 -33.956 1.00 47.72 95 LYS A C 1
ATOM 717 O O . LYS A 1 95 ? -1.074 -4.235 -33.770 1.00 47.72 95 LYS A O 1
ATOM 722 N N . ASN A 1 96 ? 0.190 -5.504 -35.152 1.00 44.81 96 ASN A N 1
ATOM 723 C CA . ASN A 1 96 ? -0.405 -5.119 -36.429 1.00 44.81 96 ASN A CA 1
ATOM 724 C C . ASN A 1 96 ? -1.780 -5.778 -36.536 1.00 44.81 96 ASN A C 1
ATOM 726 O O . ASN A 1 96 ? -1.838 -7.004 -36.283 1.00 44.81 96 ASN A O 1
#

Radius of gyration: 28.13 Å; Cα contacts (8 Å, |Δi|>4): 93; chains: 1; bounding box: 62×36×70 Å

Secondary structure (DSSP, 8-state):
-------TT--SS-HHHHHHHHHHHHHHHHHHHHHHHHHHHHHHHHTBGGGGTEEEEE--TTS-SPTTEEE-TT-B---SSTT--EEEEEE-----

Solvent-accessible surface area (backbone atoms only — not comparable to full-atom values): 5921 Å² total; per-residue (Å²): 140,83,81,87,80,77,75,95,78,72,85,74,87,37,73,62,55,56,49,51,53,53,53,52,50,52,54,50,53,53,53,50,54,53,52,55,58,59,49,54,62,47,53,57,53,65,31,20,15,61,70,68,67,20,47,72,30,82,33,56,88,95,72,51,58,63,94,70,38,44,78,47,93,75,33,46,56,87,77,87,49,97,88,62,55,54,39,19,23,27,68,61,76,76,82,124

pLDDT: mean 70.72, std 14.79, range [38.19, 97.62]

Foldseek 3Di:
DDDDDPDPPPPPPDPPVVVVVVVVVVVVVVVVVVVVVVVVVVVLVCLALVVVQWDKDFDDPPDDEPPQWHWDPRHDYPCPDPPTPITTTHRPPVPD